Protein AF-U4KMX4-F1 (afdb_monomer)

Radius of gyration: 16.8 Å; Cα contacts (8 Å, |Δi|>4): 195; chains: 1; bounding box: 48×30×37 Å

Mean predicted aligned error: 10.66 Å

Structure (mmCIF, N/CA/C/O backbone):
data_AF-U4KMX4-F1
#
_entry.id   AF-U4KMX4-F1
#
loop_
_atom_site.group_PDB
_atom_site.id
_atom_site.type_symbol
_atom_site.label_atom_id
_atom_site.label_alt_id
_atom_site.label_comp_id
_atom_site.label_asym_id
_atom_site.label_entity_id
_atom_site.label_seq_id
_atom_site.pdbx_PDB_ins_code
_atom_site.Cartn_x
_atom_site.Cartn_y
_atom_site.Cartn_z
_atom_site.occupancy
_atom_site.B_iso_or_equiv
_atom_site.auth_seq_id
_atom_site.auth_comp_id
_atom_site.auth_asym_id
_atom_site.auth_atom_id
_atom_site.pdbx_PDB_model_num
ATOM 1 N N . MET A 1 1 ? 26.161 -11.946 -9.575 1.00 73.69 1 MET A N 1
ATOM 2 C CA . MET A 1 1 ? 24.844 -12.578 -9.790 1.00 73.69 1 MET A CA 1
ATOM 3 C C . MET A 1 1 ? 23.963 -11.608 -10.557 1.00 73.69 1 MET A C 1
ATOM 5 O O . MET A 1 1 ? 24.104 -10.406 -10.357 1.00 73.69 1 MET A O 1
ATOM 9 N N . VAL A 1 2 ? 23.126 -12.090 -11.471 1.00 76.06 2 VAL A N 1
ATOM 10 C CA . VAL A 1 2 ? 22.174 -11.238 -12.197 1.00 76.06 2 VAL A CA 1
ATOM 11 C C . VAL A 1 2 ? 20.806 -11.458 -11.575 1.00 76.06 2 VAL A C 1
ATOM 13 O O . VAL A 1 2 ? 20.376 -12.602 -11.466 1.00 76.06 2 VAL A O 1
ATOM 16 N N . ILE A 1 3 ? 20.162 -10.381 -11.138 1.00 75.12 3 ILE A N 1
ATOM 17 C CA . ILE A 1 3 ? 18.773 -10.416 -10.686 1.00 75.12 3 ILE A CA 1
ATOM 18 C C . ILE A 1 3 ? 17.877 -9.889 -11.802 1.00 75.12 3 ILE A C 1
ATOM 20 O O . ILE A 1 3 ? 18.242 -8.948 -12.515 1.00 75.12 3 ILE A O 1
ATOM 24 N N . ILE A 1 4 ? 16.725 -10.528 -11.960 1.00 77.88 4 ILE A N 1
ATOM 25 C CA . ILE A 1 4 ? 15.685 -10.104 -12.892 1.00 77.88 4 ILE A CA 1
ATOM 26 C C . ILE A 1 4 ? 14.798 -9.125 -12.135 1.00 77.88 4 ILE A C 1
ATOM 28 O O . ILE A 1 4 ? 14.297 -9.451 -11.061 1.00 77.88 4 ILE A O 1
ATOM 32 N N . LEU A 1 5 ? 14.645 -7.921 -12.672 1.00 73.50 5 LEU A N 1
ATOM 33 C CA . LEU A 1 5 ? 13.792 -6.884 -12.110 1.00 73.50 5 LEU A CA 1
ATOM 34 C C . LEU A 1 5 ? 12.717 -6.525 -13.126 1.00 73.50 5 LEU A C 1
ATOM 36 O O . LEU A 1 5 ? 12.984 -6.429 -14.324 1.00 73.50 5 LEU A O 1
ATOM 40 N N . ARG A 1 6 ? 11.505 -6.282 -12.639 1.00 73.50 6 ARG A N 1
ATOM 41 C CA . ARG A 1 6 ? 10.433 -5.692 -13.433 1.00 73.50 6 ARG A CA 1
ATOM 42 C C . ARG A 1 6 ? 10.333 -4.217 -13.083 1.00 73.50 6 ARG A C 1
ATOM 44 O O . ARG A 1 6 ? 10.298 -3.827 -11.921 1.00 73.50 6 ARG A O 1
ATOM 51 N N . CYS A 1 7 ? 10.340 -3.383 -14.107 1.00 72.56 7 CYS A N 1
ATOM 52 C CA . CYS A 1 7 ? 10.126 -1.963 -13.954 1.00 72.56 7 CYS A CA 1
ATOM 53 C C . CYS A 1 7 ? 8.662 -1.705 -13.663 1.00 72.56 7 CYS A C 1
ATOM 55 O O . CYS A 1 7 ? 7.826 -1.967 -14.516 1.00 72.56 7 CYS A O 1
ATOM 57 N N . LEU A 1 8 ? 8.361 -1.110 -12.518 1.00 66.75 8 LEU A N 1
ATOM 58 C CA . LEU A 1 8 ? 6.973 -0.851 -12.154 1.00 66.75 8 LEU A CA 1
ATOM 59 C C . LEU A 1 8 ? 6.316 0.157 -13.112 1.00 66.75 8 LEU A C 1
ATOM 61 O O . LEU A 1 8 ? 5.106 0.153 -13.265 1.00 66.75 8 LEU A O 1
ATOM 65 N N . ILE A 1 9 ? 7.112 0.999 -13.804 1.00 66.56 9 ILE A N 1
ATOM 66 C CA . ILE A 1 9 ? 6.594 2.153 -14.579 1.00 66.56 9 ILE A CA 1
ATOM 67 C C . ILE A 1 9 ? 6.322 1.840 -16.032 1.00 66.56 9 ILE A C 1
ATOM 69 O O . ILE A 1 9 ? 5.332 2.297 -16.584 1.00 66.56 9 ILE A O 1
ATOM 73 N N . CYS A 1 10 ? 7.219 1.106 -16.676 1.00 72.06 10 CYS A N 1
ATOM 74 C CA . CYS A 1 10 ? 7.020 0.714 -18.069 1.00 72.06 10 CYS A CA 1
ATOM 75 C C . CYS A 1 10 ? 6.744 -0.781 -18.217 1.00 72.06 10 CYS A C 1
ATOM 77 O O . CYS A 1 10 ? 6.722 -1.274 -19.337 1.00 72.06 10 CYS A O 1
ATOM 79 N N . ASN A 1 11 ? 6.600 -1.508 -17.103 1.00 71.06 11 ASN A N 1
ATOM 80 C CA . ASN A 1 11 ? 6.450 -2.964 -17.033 1.00 71.06 11 ASN A CA 1
ATOM 81 C C . ASN A 1 11 ? 7.591 -3.777 -17.692 1.00 71.06 11 ASN A C 1
ATOM 83 O O . ASN A 1 11 ? 7.576 -5.008 -17.696 1.00 71.06 11 ASN A O 1
ATOM 87 N N . SER A 1 12 ? 8.615 -3.106 -18.229 1.00 76.38 12 SER A N 1
ATOM 88 C CA . SER A 1 12 ? 9.760 -3.740 -18.876 1.00 76.38 12 SER A CA 1
ATOM 89 C C . SER A 1 12 ? 10.598 -4.525 -17.880 1.00 76.38 12 SER A C 1
ATOM 91 O O . SER A 1 12 ? 10.899 -4.061 -16.777 1.00 76.38 12 SER A O 1
ATOM 93 N N . ILE A 1 13 ? 11.025 -5.709 -18.301 1.00 80.00 13 ILE A N 1
ATOM 94 C CA . ILE A 1 13 ? 11.961 -6.540 -17.551 1.00 80.00 13 ILE A CA 1
ATOM 95 C C . ILE A 1 13 ? 13.382 -6.069 -17.868 1.00 80.00 13 ILE A C 1
ATOM 97 O O . ILE A 1 13 ? 13.740 -5.895 -19.032 1.00 80.00 13 ILE A O 1
ATOM 101 N N . TYR A 1 14 ? 14.195 -5.868 -16.835 1.00 76.50 14 TYR A N 1
ATOM 102 C CA .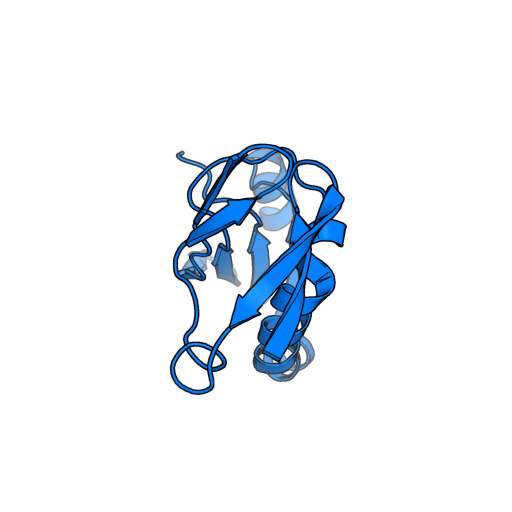 TYR A 1 14 ? 15.603 -5.519 -16.973 1.00 76.50 14 TYR A CA 1
ATOM 103 C C . TYR A 1 14 ? 16.470 -6.288 -15.977 1.00 76.50 14 TYR A C 1
ATOM 105 O O . TYR A 1 14 ? 15.998 -6.834 -14.978 1.00 76.50 14 TYR A O 1
ATOM 113 N N . TYR A 1 15 ? 17.764 -6.351 -16.275 1.00 82.50 15 TYR A N 1
ATOM 114 C CA . TYR A 1 15 ? 18.708 -7.205 -15.569 1.00 82.50 15 TYR A CA 1
ATOM 115 C C . TYR A 1 15 ? 19.710 -6.354 -14.803 1.00 82.50 15 TYR A C 1
ATOM 117 O O . TYR A 1 15 ? 20.454 -5.563 -15.382 1.00 82.50 15 TYR A O 1
ATOM 125 N N . GLU A 1 16 ? 19.775 -6.541 -13.488 1.00 78.12 16 GLU A N 1
ATOM 126 C CA . GLU A 1 16 ? 20.742 -5.837 -12.654 1.00 78.12 16 GLU A CA 1
ATOM 127 C C . GLU A 1 16 ? 21.836 -6.799 -12.186 1.00 78.12 16 GLU A C 1
ATOM 129 O O . GLU A 1 16 ? 21.567 -7.851 -11.602 1.00 78.12 16 GLU A O 1
ATOM 134 N N . LYS A 1 17 ? 23.101 -6.439 -12.425 1.00 80.69 17 LYS A N 1
ATOM 135 C CA . LYS A 1 17 ? 24.232 -7.150 -11.826 1.00 80.69 17 LYS A CA 1
ATOM 136 C C . LYS A 1 17 ? 24.368 -6.726 -10.369 1.00 80.69 17 LYS A C 1
ATOM 138 O O . LYS A 1 17 ? 24.600 -5.554 -10.088 1.00 80.69 17 LYS A O 1
ATOM 143 N N . ARG A 1 18 ? 24.292 -7.697 -9.460 1.00 78.50 18 ARG A N 1
ATOM 144 C CA . ARG A 1 18 ? 24.619 -7.526 -8.043 1.00 78.50 18 ARG A CA 1
ATOM 145 C C . ARG A 1 18 ? 25.763 -8.433 -7.619 1.00 78.50 18 ARG A C 1
ATOM 14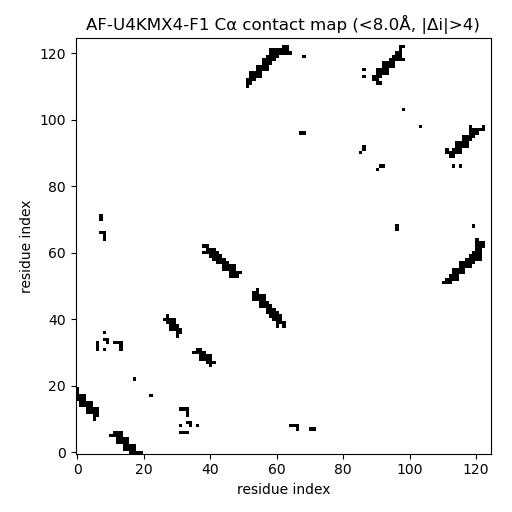7 O O . ARG A 1 18 ? 25.933 -9.549 -8.123 1.00 78.50 18 ARG A O 1
ATOM 154 N N . ASP A 1 19 ? 26.546 -7.935 -6.679 1.00 82.12 19 ASP A N 1
ATOM 155 C CA . ASP A 1 19 ? 27.530 -8.713 -5.934 1.00 82.12 19 ASP A CA 1
ATOM 156 C C . ASP A 1 19 ? 26.945 -9.155 -4.581 1.00 82.12 19 ASP A C 1
ATOM 158 O O . ASP A 1 19 ? 25.862 -8.726 -4.183 1.00 82.12 19 ASP A O 1
ATOM 162 N N . LEU A 1 20 ? 27.659 -10.016 -3.852 1.00 75.62 20 LEU A N 1
ATOM 163 C CA . LEU A 1 20 ? 27.210 -10.499 -2.539 1.00 75.62 20 LEU A CA 1
ATOM 164 C C . LEU A 1 20 ? 27.012 -9.366 -1.517 1.00 75.62 20 LEU A C 1
ATOM 166 O O . LEU A 1 20 ? 26.174 -9.482 -0.628 1.00 75.62 20 LEU A O 1
ATOM 170 N N . ARG A 1 21 ? 27.750 -8.255 -1.649 1.00 73.12 21 ARG A N 1
ATOM 171 C CA . ARG A 1 21 ? 27.669 -7.105 -0.733 1.00 73.12 21 ARG A CA 1
ATOM 172 C C . ARG A 1 21 ? 26.409 -6.271 -0.962 1.00 73.12 21 ARG A C 1
ATOM 174 O O . ARG A 1 21 ? 25.926 -5.627 -0.034 1.00 73.12 21 ARG A O 1
ATOM 181 N N . THR A 1 22 ? 25.901 -6.258 -2.188 1.00 68.38 22 THR A N 1
ATOM 182 C CA . THR A 1 22 ? 24.744 -5.465 -2.630 1.00 68.38 22 THR A CA 1
ATOM 183 C C . THR A 1 22 ? 23.473 -6.292 -2.777 1.00 68.38 22 THR A C 1
ATOM 185 O O . THR A 1 22 ? 22.383 -5.723 -2.854 1.00 68.38 22 THR A O 1
ATOM 188 N N . LEU A 1 23 ? 23.585 -7.620 -2.783 1.00 69.50 23 LEU A N 1
ATOM 189 C CA . LEU A 1 23 ? 22.456 -8.532 -2.917 1.00 69.50 23 LEU A CA 1
ATOM 190 C C . LEU A 1 23 ? 21.417 -8.343 -1.806 1.00 69.50 23 LEU A C 1
ATOM 192 O O . LEU A 1 23 ? 20.232 -8.235 -2.096 1.00 69.50 23 LEU A O 1
ATOM 196 N N . PHE A 1 24 ? 21.878 -8.233 -0.560 1.00 69.12 24 PHE A N 1
ATOM 197 C CA . PHE A 1 24 ? 21.018 -8.127 0.624 1.00 69.12 24 PHE A CA 1
ATOM 198 C C . PHE A 1 24 ? 20.742 -6.684 1.058 1.00 69.12 24 PHE A C 1
ATOM 200 O O . PHE A 1 24 ? 20.080 -6.454 2.065 1.00 69.12 24 PHE A O 1
ATOM 207 N N . ARG A 1 25 ? 21.265 -5.688 0.330 1.00 61.47 25 ARG A N 1
ATOM 208 C CA . ARG A 1 25 ? 21.005 -4.281 0.644 1.00 61.47 25 ARG A CA 1
ATOM 209 C C . ARG A 1 25 ? 19.689 -3.850 0.012 1.00 61.47 25 ARG A C 1
ATOM 211 O O . ARG A 1 25 ? 19.548 -3.854 -1.216 1.00 61.47 25 ARG A O 1
ATOM 218 N N . THR A 1 26 ? 18.757 -3.423 0.856 1.00 57.84 26 THR A N 1
ATOM 219 C CA . THR A 1 26 ? 17.531 -2.744 0.438 1.00 57.84 26 THR A CA 1
ATOM 220 C C . THR A 1 26 ? 17.910 -1.442 -0.263 1.00 57.84 26 THR A C 1
ATOM 222 O O . THR A 1 26 ? 18.658 -0.630 0.286 1.00 57.84 26 THR A O 1
ATOM 225 N N . LYS A 1 27 ? 17.447 -1.246 -1.502 1.00 60.16 27 LYS A N 1
ATOM 226 C CA . LYS A 1 27 ? 17.664 0.018 -2.209 1.00 60.16 27 LYS A CA 1
ATOM 227 C C . LYS A 1 27 ? 16.553 0.997 -1.820 1.00 60.16 27 LYS A C 1
ATOM 229 O O . LYS A 1 27 ? 15.394 0.672 -2.048 1.00 60.16 27 LYS A O 1
ATOM 234 N N . PRO A 1 28 ? 16.884 2.197 -1.314 1.00 57.81 28 PRO A N 1
ATOM 235 C CA . PRO A 1 28 ? 15.877 3.213 -0.996 1.00 57.81 28 PRO A CA 1
ATOM 236 C C . PRO A 1 28 ? 15.230 3.796 -2.259 1.00 57.81 28 PRO A C 1
ATOM 238 O O . PRO A 1 28 ? 14.140 4.349 -2.216 1.00 57.81 28 PRO A O 1
ATOM 241 N N . SER A 1 29 ? 15.896 3.668 -3.410 1.00 63.03 29 SER A N 1
ATOM 242 C CA . SER A 1 29 ? 15.352 4.081 -4.697 1.00 63.03 29 SER A CA 1
ATOM 243 C C . SER A 1 29 ? 15.719 3.096 -5.789 1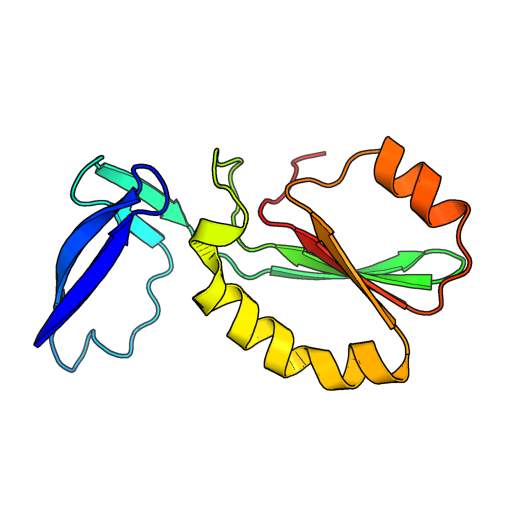.00 63.03 29 SER A C 1
ATOM 245 O O . SER A 1 29 ? 16.848 2.596 -5.835 1.00 63.03 29 SER A O 1
ATOM 247 N N . PHE A 1 30 ? 14.783 2.878 -6.697 1.00 67.50 30 PHE A N 1
ATOM 248 C CA . PHE A 1 30 ? 14.952 2.050 -7.873 1.00 67.50 30 PHE A CA 1
ATOM 249 C C . PHE A 1 30 ? 14.905 2.945 -9.101 1.00 67.50 30 PHE A C 1
ATOM 251 O O . PHE A 1 30 ? 14.005 3.766 -9.250 1.00 67.50 30 PHE A O 1
ATOM 258 N N . ARG A 1 31 ? 15.898 2.806 -9.981 1.00 70.44 31 ARG A N 1
ATOM 259 C CA . ARG A 1 31 ? 15.878 3.410 -11.312 1.00 70.44 31 ARG A CA 1
ATOM 260 C C . ARG A 1 31 ? 15.691 2.297 -12.327 1.00 70.44 31 ARG A C 1
ATOM 262 O O . ARG A 1 31 ? 16.475 1.350 -12.362 1.00 70.44 31 ARG A O 1
ATOM 269 N N . CYS A 1 32 ? 14.653 2.427 -13.135 1.00 73.94 32 CYS A N 1
ATOM 270 C CA . CYS A 1 32 ? 14.377 1.521 -14.231 1.00 73.94 32 CYS A CA 1
ATOM 271 C C . CYS A 1 32 ? 15.441 1.671 -15.321 1.00 73.94 32 CYS A C 1
ATOM 273 O O . CYS A 1 32 ? 15.701 2.787 -15.755 1.00 73.94 32 CYS A O 1
ATOM 275 N N . GLN A 1 33 ? 16.044 0.579 -15.790 1.00 75.31 33 GLN A N 1
ATOM 276 C CA . GLN A 1 33 ? 17.023 0.664 -16.886 1.00 75.31 33 GLN A CA 1
ATOM 277 C C . GLN A 1 33 ? 16.369 0.831 -18.264 1.00 75.31 33 GLN A C 1
ATOM 279 O O . GLN A 1 33 ? 17.046 1.218 -19.206 1.00 7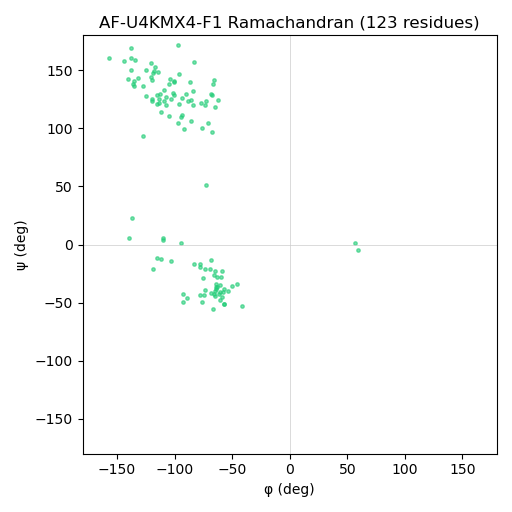5.31 33 GLN A O 1
ATOM 284 N N . SER A 1 34 ? 15.069 0.548 -18.387 1.00 80.38 34 SER A N 1
ATOM 285 C CA . SER A 1 34 ? 14.345 0.656 -19.660 1.00 80.38 34 SER A CA 1
ATOM 286 C C . SER A 1 34 ? 13.741 2.042 -19.892 1.00 80.38 34 SER A C 1
ATOM 288 O O . SER A 1 34 ? 13.865 2.574 -20.985 1.00 80.38 34 SER A O 1
ATOM 290 N N . CYS A 1 35 ? 13.081 2.632 -18.888 1.00 78.62 35 CYS A N 1
ATOM 291 C CA . CYS A 1 35 ? 12.452 3.956 -19.013 1.00 78.62 35 CYS A CA 1
ATOM 292 C C . CYS A 1 35 ? 13.150 5.060 -18.209 1.00 78.62 35 CYS A C 1
ATOM 294 O O . CYS A 1 35 ? 12.627 6.167 -18.135 1.00 78.62 35 CYS A O 1
ATOM 296 N N . GLU A 1 36 ? 14.274 4.750 -17.554 1.00 77.75 36 GLU A N 1
ATOM 297 C CA . GLU A 1 36 ? 15.113 5.663 -16.751 1.00 77.75 36 GLU A CA 1
ATOM 298 C C . GLU A 1 36 ? 14.443 6.360 -15.562 1.00 77.75 36 GLU A C 1
ATOM 300 O O . GLU A 1 36 ? 15.112 7.013 -14.753 1.00 77.75 36 GLU A O 1
ATOM 305 N N . LYS A 1 37 ? 13.135 6.180 -15.389 1.00 69.50 37 LYS A N 1
ATOM 306 C CA . LYS A 1 37 ? 12.403 6.757 -14.275 1.00 69.50 37 LYS A CA 1
ATOM 307 C C . LYS A 1 37 ? 12.862 6.144 -12.948 1.00 69.50 37 LYS A C 1
ATOM 309 O O . LYS A 1 37 ? 13.153 4.946 -12.843 1.00 69.50 37 LYS A O 1
ATOM 314 N N . LYS A 1 38 ? 12.941 7.006 -11.93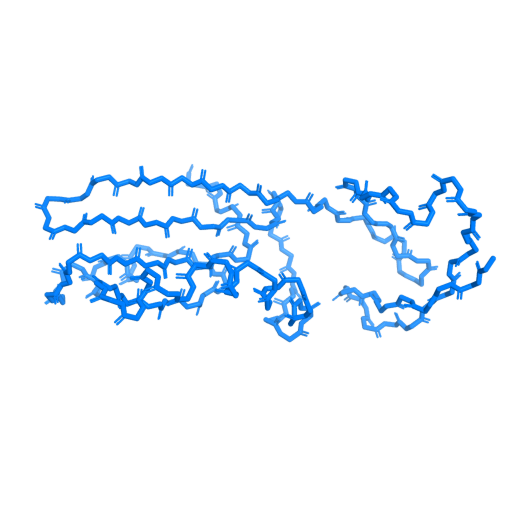6 1.00 67.19 38 LYS A N 1
ATOM 315 C CA . LYS A 1 38 ? 13.331 6.681 -10.563 1.00 67.19 38 LYS A CA 1
ATOM 316 C C . LYS A 1 38 ? 12.080 6.675 -9.688 1.00 67.19 38 LYS A C 1
ATOM 318 O O . LYS A 1 38 ? 11.268 7.575 -9.824 1.00 67.19 38 LYS A O 1
ATOM 323 N N . TYR A 1 39 ? 11.956 5.704 -8.795 1.00 67.19 39 TYR A N 1
ATOM 324 C CA . TYR A 1 39 ? 10.935 5.688 -7.748 1.00 67.19 39 TYR A CA 1
ATOM 325 C C . TYR A 1 39 ? 11.580 5.355 -6.400 1.00 67.19 39 TYR A C 1
ATOM 327 O O . TYR A 1 39 ? 12.565 4.611 -6.330 1.00 67.19 39 TYR A O 1
ATOM 335 N N . LEU A 1 40 ? 11.079 5.9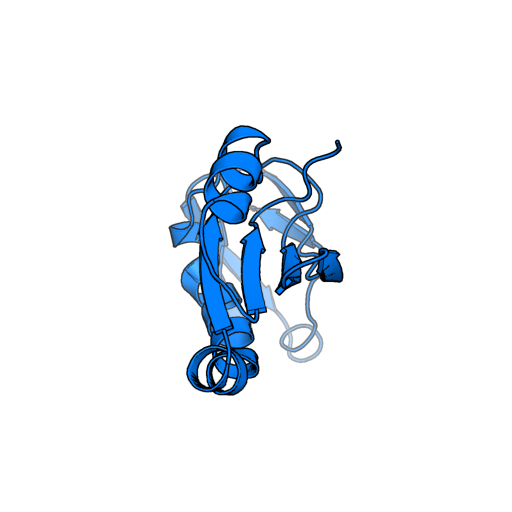82 -5.338 1.00 60.91 40 LEU A N 1
ATOM 336 C CA . LEU A 1 40 ? 11.558 5.822 -3.966 1.00 60.91 40 LEU A CA 1
ATOM 337 C C . LEU A 1 40 ? 10.682 4.787 -3.266 1.00 60.91 40 LEU A C 1
ATOM 339 O O . LEU A 1 40 ? 9.477 4.982 -3.182 1.00 60.91 40 LEU A O 1
ATOM 343 N N . ASN A 1 41 ? 11.281 3.699 -2.783 1.00 63.56 41 ASN A N 1
ATOM 344 C CA . ASN A 1 41 ? 10.561 2.745 -1.948 1.00 63.56 41 ASN A CA 1
ATOM 345 C C . ASN A 1 41 ? 10.637 3.263 -0.512 1.00 63.56 41 ASN A C 1
ATOM 347 O O . ASN A 1 41 ? 11.705 3.250 0.108 1.00 63.56 41 ASN A O 1
ATOM 351 N N . VAL A 1 42 ? 9.520 3.788 -0.028 1.00 64.12 42 VAL A N 1
ATOM 352 C CA . VAL A 1 42 ? 9.399 4.378 1.298 1.00 64.12 42 VAL A CA 1
ATOM 353 C C . VAL A 1 42 ? 8.218 3.708 1.965 1.00 64.12 42 VAL A C 1
ATOM 355 O O . VAL A 1 42 ? 7.093 4.148 1.792 1.00 64.12 42 VAL A O 1
ATOM 358 N N . CYS A 1 43 ? 8.479 2.648 2.733 1.00 67.25 43 CYS A N 1
ATOM 359 C CA . CYS A 1 43 ? 7.464 2.087 3.613 1.00 67.25 43 CYS A CA 1
ATOM 360 C C . CYS A 1 43 ? 7.324 2.984 4.847 1.00 67.25 43 CYS A C 1
ATOM 362 O O . CYS A 1 43 ? 8.147 2.917 5.764 1.00 67.25 43 CYS A O 1
ATOM 364 N N . ARG A 1 44 ? 6.296 3.832 4.874 1.00 74.38 44 ARG A N 1
ATOM 365 C CA . ARG A 1 44 ? 5.891 4.584 6.068 1.00 74.38 44 ARG A CA 1
ATOM 366 C C . ARG A 1 44 ? 4.651 3.950 6.667 1.00 74.38 44 ARG A C 1
ATOM 368 O O . ARG A 1 44 ? 3.765 3.504 5.951 1.00 74.38 44 ARG A O 1
ATOM 375 N N . TYR A 1 45 ? 4.615 3.934 7.989 1.00 80.06 45 TYR A N 1
ATOM 376 C CA . TYR A 1 45 ? 3.488 3.462 8.770 1.00 80.06 45 TYR A CA 1
ATOM 377 C C . TYR A 1 45 ? 3.102 4.539 9.771 1.00 80.06 45 TYR A C 1
ATOM 379 O O . TYR A 1 45 ? 3.972 5.114 10.430 1.00 80.06 45 TYR A O 1
ATOM 387 N N . GLU A 1 46 ? 1.807 4.777 9.910 1.00 82.25 46 GLU A N 1
ATOM 388 C CA . GLU A 1 46 ? 1.271 5.603 10.979 1.00 82.25 46 GLU A CA 1
ATOM 389 C C . GLU A 1 46 ? -0.069 5.068 11.478 1.00 82.25 46 GLU A C 1
ATOM 391 O O . GLU A 1 46 ? -0.787 4.344 10.786 1.00 82.25 46 GLU A O 1
ATOM 396 N N . THR A 1 47 ? -0.407 5.452 12.703 1.00 83.44 47 THR A N 1
ATOM 397 C CA . THR A 1 47 ? -1.700 5.161 13.312 1.00 83.44 47 THR A CA 1
ATOM 398 C C . THR A 1 47 ? -2.383 6.474 13.632 1.00 83.44 47 THR A C 1
ATOM 400 O O . THR A 1 47 ? -1.831 7.300 14.358 1.00 83.44 47 THR A O 1
ATOM 403 N N . ILE A 1 48 ? -3.583 6.657 13.097 1.00 82.81 48 ILE A N 1
ATOM 404 C CA . ILE A 1 48 ? -4.394 7.852 13.287 1.00 82.81 48 ILE A CA 1
ATOM 405 C C . ILE A 1 48 ? -5.614 7.449 14.120 1.00 82.81 48 ILE A C 1
ATOM 407 O O . ILE A 1 48 ? -6.425 6.641 13.658 1.00 82.81 48 ILE A O 1
ATOM 411 N N . PRO A 1 49 ? -5.752 7.954 15.355 1.00 81.94 49 PRO A N 1
ATOM 412 C CA . PRO A 1 49 ? -6.954 7.729 16.136 1.00 81.94 49 PRO A CA 1
ATOM 413 C C . PRO A 1 49 ? -8.108 8.557 15.565 1.00 81.94 49 PRO A C 1
ATOM 415 O O . PRO A 1 49 ? -8.011 9.778 15.457 1.00 81.94 49 PRO A O 1
ATOM 418 N N . ILE A 1 50 ? -9.202 7.884 15.220 1.00 76.94 50 ILE A N 1
ATOM 419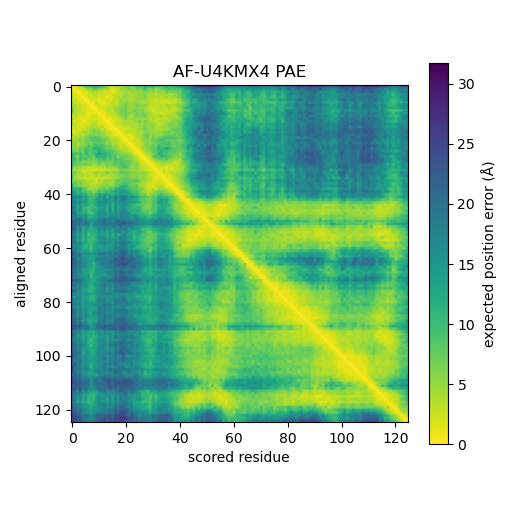 C CA . ILE A 1 50 ? -10.473 8.486 14.814 1.00 76.94 50 ILE A CA 1
ATOM 420 C C . ILE A 1 50 ? -11.502 8.114 15.887 1.00 76.94 50 ILE A C 1
ATOM 422 O O . ILE A 1 50 ? -11.381 7.067 16.518 1.00 76.94 50 ILE A O 1
ATOM 426 N N . GLU A 1 51 ? -12.500 8.965 16.142 1.00 74.75 51 GLU A N 1
ATOM 427 C CA . GLU A 1 51 ? -13.411 8.839 17.298 1.00 74.75 51 GLU A CA 1
ATOM 428 C C . GLU A 1 51 ? -13.955 7.419 17.540 1.00 74.75 51 GLU A C 1
ATOM 430 O O . GLU A 1 51 ? -14.184 7.031 18.685 1.00 74.75 51 GLU A O 1
ATOM 435 N N . ARG A 1 52 ? -14.177 6.646 16.468 1.00 72.75 52 ARG A N 1
ATOM 436 C CA . ARG A 1 52 ? -14.790 5.312 16.518 1.00 72.75 52 ARG A CA 1
ATOM 437 C C . ARG A 1 52 ? -13.849 4.163 16.164 1.00 72.75 52 ARG A C 1
ATOM 439 O O . ARG A 1 52 ? -14.227 3.020 16.394 1.00 72.75 52 ARG A O 1
ATOM 446 N N . PHE A 1 53 ? -12.669 4.439 15.610 1.00 77.31 53 PHE A N 1
ATOM 447 C CA . PHE A 1 53 ? -11.743 3.407 15.146 1.00 77.31 53 PHE A CA 1
ATOM 448 C C . PHE A 1 53 ? -10.299 3.907 15.076 1.00 77.31 53 PHE A C 1
ATOM 450 O O . PHE A 1 53 ? -10.028 5.102 14.993 1.00 77.31 53 PHE A O 1
ATOM 457 N N . LEU A 1 54 ? -9.351 2.974 15.061 1.00 81.56 54 LEU A N 1
ATOM 458 C CA . LEU A 1 54 ? -7.960 3.284 14.734 1.00 81.56 54 LEU A CA 1
ATOM 459 C C . LEU A 1 54 ? -7.713 3.061 13.242 1.00 81.56 54 LEU A C 1
ATOM 461 O O . LEU A 1 54 ? -7.986 1.978 12.720 1.00 81.56 54 LEU A O 1
ATOM 465 N N . LEU A 1 55 ? -7.186 4.082 12.567 1.00 82.44 55 LEU A N 1
ATOM 466 C CA . LEU A 1 55 ? -6.750 4.009 11.178 1.00 82.44 55 LEU A CA 1
ATOM 467 C C . LEU A 1 55 ? -5.251 3.705 11.131 1.00 82.44 55 LEU A C 1
ATOM 469 O O . LEU A 1 55 ? -4.422 4.547 11.464 1.00 82.44 55 LEU A O 1
ATOM 473 N N . HIS A 1 56 ? -4.903 2.502 10.697 1.00 83.12 56 HIS A N 1
ATOM 474 C CA . HIS A 1 56 ? -3.537 2.063 10.444 1.00 83.12 56 HIS A CA 1
ATOM 475 C C . HIS A 1 56 ? -3.224 2.308 8.970 1.00 83.12 56 HIS A C 1
ATOM 477 O O . HIS A 1 56 ? -3.809 1.658 8.108 1.00 83.12 56 HIS A O 1
ATOM 483 N N . ARG A 1 57 ? -2.331 3.248 8.664 1.00 81.25 57 ARG A N 1
ATOM 484 C CA . ARG A 1 57 ? -2.037 3.659 7.288 1.00 81.25 57 ARG A CA 1
ATOM 485 C C . ARG A 1 57 ? -0.614 3.277 6.903 1.00 81.25 57 ARG A C 1
ATOM 487 O O . ARG A 1 57 ? 0.339 3.655 7.583 1.00 81.25 57 ARG A O 1
ATOM 494 N N . TYR A 1 58 ? -0.494 2.541 5.802 1.00 78.69 58 TYR A N 1
ATOM 495 C CA . TYR A 1 58 ? 0.774 2.185 5.172 1.00 78.69 58 TYR A CA 1
ATOM 496 C C . TYR A 1 58 ? 0.919 2.953 3.866 1.00 78.69 58 TYR A C 1
ATOM 498 O O . TYR A 1 58 ? -0.006 2.970 3.059 1.00 78.69 58 TYR A O 1
ATOM 506 N N . TYR A 1 59 ? 2.087 3.550 3.662 1.00 76.00 59 TYR A N 1
ATOM 507 C CA . TYR A 1 59 ? 2.487 4.185 2.414 1.00 76.00 59 TYR A CA 1
ATOM 508 C C . TYR A 1 59 ? 3.730 3.532 1.876 1.00 76.00 59 TYR A C 1
ATOM 510 O O . TYR A 1 59 ? 4.615 3.209 2.663 1.00 76.00 59 TYR A O 1
ATOM 518 N N . PHE A 1 60 ? 3.822 3.413 0.558 1.00 70.56 60 PHE A N 1
ATOM 519 C CA . PHE A 1 60 ? 4.950 2.746 -0.086 1.00 70.56 60 PHE A CA 1
ATOM 520 C C . PHE A 1 60 ? 5.750 3.675 -1.007 1.00 70.56 60 PHE A C 1
ATOM 522 O O . PHE A 1 60 ? 6.933 3.420 -1.251 1.00 70.56 60 PHE A O 1
ATOM 529 N N . PHE A 1 61 ? 5.147 4.782 -1.456 1.00 67.94 61 PHE A N 1
ATOM 530 C CA . PHE A 1 61 ? 5.759 5.761 -2.357 1.00 67.94 61 PHE A CA 1
ATOM 531 C C . PHE A 1 61 ? 5.489 7.206 -1.903 1.00 67.94 61 PHE A C 1
ATOM 533 O O . PHE A 1 61 ? 4.399 7.539 -1.441 1.00 67.94 61 PHE A O 1
ATOM 540 N N . GLU A 1 62 ? 6.495 8.079 -2.035 1.00 60.91 62 GLU A N 1
ATOM 541 C CA . GLU A 1 62 ? 6.389 9.517 -1.705 1.00 60.91 62 GLU A CA 1
ATOM 542 C C . GLU A 1 62 ? 5.783 10.369 -2.828 1.00 60.91 62 GLU A C 1
ATOM 544 O O . GLU A 1 62 ? 5.390 11.509 -2.592 1.00 60.91 62 GLU A O 1
ATOM 549 N N . GLU A 1 63 ? 5.732 9.840 -4.047 1.00 59.56 63 GLU A N 1
ATOM 550 C CA . GLU A 1 63 ? 5.221 10.535 -5.225 1.00 59.56 63 GLU A CA 1
ATOM 551 C C . GLU A 1 63 ? 4.007 9.780 -5.759 1.00 59.56 63 GLU A C 1
ATOM 553 O O . GLU A 1 63 ? 3.932 8.560 -5.617 1.00 59.56 63 GLU A O 1
ATOM 558 N N . GLU A 1 64 ? 3.066 10.498 -6.371 1.00 58.59 64 GLU A N 1
ATOM 559 C CA . GLU A 1 64 ? 2.005 9.871 -7.150 1.00 58.59 64 GLU A CA 1
ATOM 560 C C . GLU A 1 64 ? 2.634 9.237 -8.389 1.00 58.59 64 GLU A C 1
ATOM 562 O O . GLU A 1 64 ? 3.415 9.848 -9.126 1.00 58.59 64 GLU A O 1
ATOM 567 N N . VAL A 1 65 ? 2.320 7.975 -8.607 1.00 56.59 65 VAL A N 1
ATOM 568 C CA . VAL A 1 65 ? 2.882 7.190 -9.693 1.00 56.59 65 VAL A CA 1
ATOM 569 C C . VAL A 1 65 ? 1.742 6.432 -10.339 1.00 56.59 65 VAL A C 1
ATOM 571 O O . VAL A 1 65 ? 0.892 5.885 -9.648 1.00 56.59 65 VAL A O 1
ATOM 574 N N . GLN A 1 66 ? 1.731 6.405 -11.673 1.00 55.12 66 GLN A N 1
ATOM 575 C CA . GLN A 1 66 ? 0.710 5.737 -12.492 1.00 55.12 66 GLN A CA 1
ATOM 576 C C . GLN A 1 66 ? 0.857 4.206 -12.449 1.00 55.12 66 GLN A C 1
ATOM 578 O O . GLN A 1 66 ? 0.997 3.554 -13.483 1.00 55.12 66 GLN A O 1
ATOM 583 N N . PHE A 1 67 ? 0.933 3.640 -11.252 1.00 55.81 67 PHE A N 1
ATOM 584 C CA . PHE A 1 67 ? 1.055 2.213 -11.025 1.00 55.81 67 PHE A CA 1
ATOM 585 C C . PHE A 1 67 ? -0.294 1.623 -10.658 1.00 55.81 67 PHE A C 1
ATOM 587 O O . PHE A 1 67 ? -1.008 2.195 -9.842 1.00 55.81 67 PHE A O 1
ATOM 594 N N . THR A 1 68 ? -0.583 0.440 -11.191 1.00 56.44 68 THR A N 1
ATOM 595 C CA . THR A 1 68 ? -1.639 -0.421 -10.661 1.00 56.44 68 THR A CA 1
ATOM 596 C C . THR A 1 68 ? -1.100 -1.223 -9.478 1.00 56.44 68 THR A C 1
ATOM 598 O O . THR A 1 68 ? 0.110 -1.446 -9.357 1.00 56.44 68 THR A O 1
ATOM 601 N N . ILE A 1 69 ? -1.998 -1.679 -8.605 1.00 58.66 69 ILE A N 1
ATOM 602 C CA . ILE A 1 69 ? -1.674 -2.521 -7.441 1.00 58.66 69 ILE A CA 1
ATOM 603 C C . ILE A 1 69 ? -0.791 -3.739 -7.796 1.00 58.66 69 ILE A C 1
ATOM 605 O O . ILE A 1 69 ? 0.149 -4.040 -7.058 1.00 58.66 69 ILE A O 1
ATOM 609 N N . ASP A 1 70 ? -1.000 -4.333 -8.978 1.00 58.16 70 ASP A N 1
ATOM 610 C CA . ASP A 1 70 ? -0.268 -5.501 -9.500 1.00 58.16 70 ASP A CA 1
ATOM 611 C C . ASP A 1 70 ? 1.248 -5.271 -9.618 1.00 58.16 70 ASP A C 1
ATOM 613 O O . ASP A 1 70 ? 2.048 -6.207 -9.660 1.00 58.16 70 ASP A O 1
ATOM 617 N N . ALA A 1 71 ? 1.682 -4.010 -9.703 1.00 53.97 71 ALA A N 1
ATOM 618 C CA . ALA A 1 71 ? 3.095 -3.676 -9.796 1.00 53.97 71 ALA A CA 1
ATOM 619 C C . ALA A 1 71 ? 3.857 -3.979 -8.493 1.00 53.97 71 ALA A C 1
ATOM 621 O O . ALA A 1 71 ? 5.086 -3.991 -8.502 1.00 53.97 71 ALA A O 1
ATOM 622 N N . PHE A 1 72 ? 3.180 -4.231 -7.370 1.00 57.41 72 PHE A N 1
ATOM 623 C CA . PHE A 1 72 ? 3.874 -4.404 -6.094 1.00 57.41 72 PHE A CA 1
ATOM 624 C C . PHE A 1 72 ? 3.385 -5.557 -5.225 1.00 57.41 72 PHE A C 1
ATOM 626 O O . PHE A 1 72 ? 3.687 -5.581 -4.030 1.00 57.41 72 PHE A O 1
ATOM 633 N N . ASP A 1 73 ? 2.748 -6.549 -5.846 1.00 60.03 73 ASP A N 1
ATOM 634 C CA . ASP A 1 73 ? 2.324 -7.802 -5.212 1.00 60.03 73 ASP A CA 1
ATOM 635 C C . ASP A 1 73 ? 3.388 -8.368 -4.257 1.00 60.03 73 ASP A C 1
ATOM 637 O O . ASP A 1 73 ? 3.123 -8.546 -3.069 1.00 60.03 73 ASP A O 1
ATOM 641 N N . ASP A 1 74 ? 4.632 -8.540 -4.714 1.00 58.22 74 ASP A N 1
ATOM 642 C CA . ASP A 1 74 ? 5.701 -9.127 -3.890 1.00 58.22 74 ASP A CA 1
ATOM 643 C C . ASP A 1 74 ? 6.071 -8.274 -2.664 1.00 58.22 74 ASP A C 1
ATOM 645 O O . ASP A 1 74 ? 6.432 -8.805 -1.610 1.00 58.22 74 ASP A O 1
ATOM 649 N N . HIS A 1 75 ? 5.992 -6.945 -2.779 1.00 59.75 75 HIS A N 1
ATOM 650 C CA . HIS A 1 75 ? 6.302 -6.049 -1.668 1.00 59.75 75 HIS A CA 1
ATOM 651 C C . HIS A 1 75 ? 5.147 -5.990 -0.667 1.00 59.75 75 HIS A C 1
ATOM 653 O O . HIS A 1 75 ? 5.406 -6.091 0.533 1.00 59.75 75 HIS A O 1
ATOM 659 N N . TYR A 1 76 ? 3.896 -5.898 -1.129 1.00 63.94 76 TYR A N 1
ATOM 660 C CA . TYR A 1 76 ? 2.723 -5.892 -0.250 1.00 63.94 76 TYR A CA 1
ATOM 661 C C . TYR A 1 76 ? 2.563 -7.192 0.513 1.00 63.94 76 TYR A C 1
ATOM 663 O O . TYR A 1 76 ? 2.229 -7.149 1.694 1.00 63.94 76 TYR A O 1
ATOM 671 N N . LEU A 1 77 ? 2.848 -8.334 -0.115 1.00 64.88 77 LEU A N 1
ATOM 672 C CA . LEU A 1 77 ? 2.714 -9.640 0.524 1.00 64.88 77 LEU A CA 1
ATOM 673 C C . LEU A 1 77 ? 3.544 -9.756 1.805 1.00 64.88 77 LEU A C 1
ATOM 675 O O . LEU A 1 77 ? 3.056 -10.307 2.787 1.00 64.88 77 LEU A O 1
ATOM 679 N N . LEU A 1 78 ? 4.753 -9.191 1.838 1.00 66.50 78 LEU A N 1
ATOM 680 C CA . LEU A 1 78 ? 5.599 -9.220 3.033 1.00 66.50 78 LEU A CA 1
ATOM 681 C C . LEU A 1 78 ? 4.987 -8.410 4.193 1.00 66.50 78 LEU A C 1
ATOM 683 O O . LEU A 1 78 ? 5.000 -8.846 5.342 1.00 66.50 78 LEU A O 1
ATOM 687 N N . PHE A 1 79 ? 4.442 -7.227 3.903 1.00 67.56 79 PHE A N 1
ATOM 688 C CA . PHE A 1 79 ? 3.812 -6.375 4.918 1.00 67.56 79 PHE A CA 1
ATOM 689 C C . PHE A 1 79 ? 2.460 -6.925 5.367 1.00 67.56 79 PHE A C 1
ATOM 691 O O . PHE A 1 79 ? 2.166 -6.941 6.565 1.00 67.56 79 PHE A O 1
ATOM 698 N N . LEU A 1 80 ? 1.685 -7.455 4.420 1.00 71.44 80 LEU A N 1
ATOM 699 C CA . LEU A 1 80 ? 0.451 -8.171 4.698 1.00 71.44 80 LEU A CA 1
ATOM 700 C C . LEU A 1 80 ? 0.731 -9.341 5.627 1.00 71.44 80 LEU A C 1
ATOM 702 O O . LEU A 1 80 ? 0.124 -9.394 6.681 1.00 71.44 80 LEU A O 1
ATOM 706 N N . GLN A 1 81 ? 1.701 -10.208 5.331 1.00 75.88 81 GLN A N 1
ATOM 707 C CA . GLN A 1 81 ? 2.053 -11.336 6.204 1.00 75.88 81 GLN A CA 1
ATOM 708 C C . GLN A 1 81 ? 2.346 -10.909 7.649 1.00 75.88 81 GLN A C 1
ATOM 710 O O . GLN A 1 81 ? 1.887 -11.567 8.578 1.00 75.88 81 GLN A O 1
ATOM 715 N N . ASN A 1 82 ? 3.037 -9.783 7.844 1.00 73.00 82 ASN A N 1
ATOM 716 C CA . ASN A 1 82 ? 3.378 -9.282 9.178 1.00 73.00 82 ASN A CA 1
ATOM 717 C C . ASN A 1 82 ? 2.189 -8.677 9.942 1.00 73.00 82 ASN A C 1
ATOM 719 O O . ASN A 1 82 ? 2.252 -8.560 11.161 1.00 73.00 82 ASN A O 1
ATOM 723 N N . THR A 1 83 ? 1.130 -8.265 9.246 1.00 77.12 83 THR A N 1
ATOM 724 C CA . THR A 1 83 ? -0.020 -7.550 9.836 1.00 77.12 83 THR A CA 1
ATOM 725 C C . THR A 1 83 ? -1.321 -8.348 9.755 1.00 77.12 83 THR A C 1
ATOM 727 O O . THR A 1 83 ? -2.297 -8.019 10.427 1.00 77.12 83 THR A O 1
ATOM 730 N N . LEU A 1 84 ? -1.335 -9.439 8.982 1.00 81.56 84 LEU A N 1
ATOM 731 C CA . LEU A 1 84 ? -2.515 -10.245 8.687 1.00 81.56 84 LEU A CA 1
ATOM 732 C C . LEU A 1 84 ? -3.126 -10.832 9.954 1.00 81.56 84 LEU A C 1
ATOM 734 O O . LEU A 1 84 ? -4.343 -10.834 10.094 1.00 81.56 84 LEU A O 1
ATOM 738 N N . GLU A 1 85 ? -2.303 -11.299 10.894 1.00 81.75 85 GLU A N 1
ATOM 739 C CA . GLU A 1 85 ? -2.806 -11.856 12.152 1.00 81.75 85 GLU A CA 1
ATOM 740 C C . GLU A 1 85 ? -3.556 -10.822 13.000 1.00 81.75 85 GLU A C 1
ATOM 742 O O . GLU A 1 85 ? -4.539 -11.167 13.655 1.00 81.75 85 GLU A O 1
ATOM 747 N N . GLU A 1 86 ? -3.114 -9.563 13.001 1.00 79.50 86 GLU A N 1
ATOM 748 C CA . GLU A 1 86 ? -3.788 -8.484 13.731 1.00 79.50 86 GLU A CA 1
AT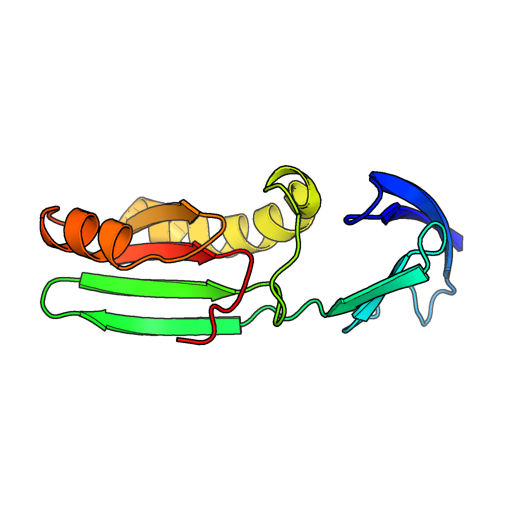OM 749 C C . GLU A 1 86 ? -5.077 -8.062 13.025 1.00 79.50 86 GLU A C 1
ATOM 751 O O . GLU A 1 86 ? -6.122 -7.930 13.668 1.00 79.50 86 GLU A O 1
ATOM 756 N N . ILE A 1 87 ? -5.016 -7.936 11.695 1.00 81.94 87 ILE A N 1
ATOM 757 C CA . ILE A 1 87 ? -6.170 -7.634 10.845 1.00 81.94 87 ILE A CA 1
ATOM 758 C C . ILE A 1 87 ? -7.257 -8.692 11.053 1.00 81.94 87 ILE A C 1
ATOM 760 O O . ILE A 1 87 ? -8.394 -8.346 11.355 1.00 81.94 87 ILE A O 1
ATOM 764 N N . LEU A 1 88 ? -6.910 -9.979 10.957 1.00 80.81 88 LEU A N 1
ATOM 765 C CA . LEU A 1 88 ? -7.861 -11.083 11.110 1.00 80.81 88 LEU A CA 1
ATOM 766 C C . LEU A 1 88 ? -8.492 -11.142 12.504 1.00 80.81 88 LEU A C 1
ATOM 768 O O . LEU A 1 88 ? -9.607 -11.642 12.641 1.00 80.81 88 LEU A O 1
ATOM 772 N N . LYS A 1 89 ? -7.795 -10.658 13.538 1.00 81.00 89 LYS A N 1
ATOM 773 C CA . LYS A 1 89 ? -8.332 -10.622 14.902 1.00 81.00 89 LYS A CA 1
ATOM 774 C C . LYS A 1 89 ? -9.337 -9.488 15.081 1.00 81.00 89 LYS A C 1
ATOM 776 O O . LYS A 1 89 ? -10.415 -9.740 15.608 1.00 81.00 89 LYS A O 1
ATOM 781 N N . ASN A 1 90 ? -8.991 -8.265 14.668 1.00 78.94 90 ASN A N 1
ATOM 782 C CA . ASN A 1 90 ? -9.684 -7.060 15.145 1.00 78.94 90 ASN A CA 1
ATOM 783 C C . ASN A 1 90 ? -9.938 -5.976 14.080 1.00 78.94 90 ASN A C 1
ATOM 785 O O . ASN A 1 90 ? -10.397 -4.887 14.443 1.00 78.94 90 ASN A O 1
ATOM 789 N N . GLY A 1 91 ? -9.632 -6.215 12.803 1.00 82.25 91 GLY A N 1
ATOM 790 C CA . GLY A 1 91 ? -9.583 -5.155 11.798 1.00 82.25 91 GLY A CA 1
ATOM 791 C C . GLY A 1 91 ? -10.194 -5.484 10.443 1.00 82.25 91 GLY A C 1
ATOM 792 O O . GLY A 1 91 ? -10.539 -6.614 10.119 1.00 82.25 91 GLY A O 1
ATOM 793 N N . THR A 1 92 ? -10.332 -4.442 9.629 1.00 84.69 92 THR A N 1
ATOM 794 C CA . THR A 1 92 ? -10.702 -4.533 8.213 1.00 84.69 92 THR A CA 1
ATOM 795 C C . THR A 1 92 ? -9.542 -4.028 7.367 1.00 84.69 92 THR A C 1
ATOM 797 O O . THR A 1 92 ? -9.035 -2.938 7.619 1.00 84.69 92 THR A O 1
ATOM 800 N N . LEU A 1 93 ? -9.120 -4.814 6.374 1.00 82.56 93 LEU A N 1
ATOM 801 C CA . LEU A 1 93 ? -8.113 -4.407 5.396 1.00 82.56 93 LEU A CA 1
ATOM 802 C C . LEU A 1 93 ? -8.788 -3.748 4.196 1.00 82.56 93 LEU A C 1
ATOM 804 O O . LEU A 1 93 ? -9.689 -4.321 3.588 1.00 82.56 93 LEU A O 1
ATOM 808 N N . ILE A 1 94 ? -8.297 -2.571 3.837 1.00 80.81 94 ILE A N 1
ATOM 809 C CA . ILE A 1 94 ? -8.684 -1.830 2.645 1.00 80.81 94 ILE A CA 1
ATOM 810 C C . ILE A 1 94 ? -7.409 -1.540 1.864 1.00 80.81 94 ILE A C 1
ATOM 812 O O . ILE A 1 94 ? -6.442 -1.011 2.412 1.00 80.81 94 ILE A O 1
ATOM 816 N N . ILE A 1 95 ? -7.399 -1.890 0.583 1.00 77.56 95 ILE A N 1
ATOM 817 C CA . ILE A 1 95 ? -6.280 -1.578 -0.302 1.00 77.56 95 ILE A CA 1
ATOM 818 C C . ILE A 1 95 ? -6.789 -0.617 -1.362 1.00 77.56 95 ILE A C 1
ATOM 820 O O . ILE A 1 95 ? -7.752 -0.920 -2.064 1.00 77.56 95 ILE A O 1
ATOM 824 N N . VAL A 1 96 ? -6.167 0.554 -1.428 1.00 75.88 96 VAL A N 1
ATOM 825 C CA . VAL A 1 96 ? -6.554 1.634 -2.335 1.00 75.88 96 VAL A CA 1
ATOM 826 C C . VAL A 1 96 ? -5.314 2.266 -2.937 1.00 75.88 96 VAL A C 1
ATOM 828 O O . VAL A 1 96 ? -4.248 2.307 -2.322 1.00 75.88 96 VAL A O 1
ATOM 831 N N . GLU A 1 97 ? -5.461 2.782 -4.150 1.00 71.31 97 GLU A N 1
ATOM 832 C CA . GLU A 1 97 ? -4.402 3.550 -4.799 1.00 71.31 97 GLU A CA 1
ATOM 833 C C . GLU A 1 97 ? -4.178 4.859 -4.023 1.00 71.31 97 GLU A C 1
ATOM 835 O O . GLU A 1 97 ? -3.092 5.088 -3.484 1.00 71.31 97 GLU A O 1
ATOM 840 N N . SER A 1 98 ? -5.254 5.633 -3.851 1.00 71.50 98 SER A N 1
ATOM 841 C CA . SER A 1 98 ? -5.327 6.914 -3.139 1.00 71.50 98 SER A CA 1
ATOM 842 C C . SER A 1 98 ? -6.302 6.888 -1.967 1.00 71.50 98 SER A C 1
ATOM 844 O O . SER A 1 98 ? -7.295 6.164 -1.967 1.00 71.50 98 SER A O 1
ATOM 846 N N . LEU A 1 99 ? -6.076 7.789 -1.009 1.00 74.19 99 LEU A N 1
ATOM 847 C CA . LEU A 1 99 ? -7.120 8.244 -0.089 1.00 74.19 99 LEU A CA 1
ATOM 848 C C . LEU A 1 99 ? -7.887 9.403 -0.725 1.00 74.19 99 LEU A C 1
ATOM 850 O O . LEU A 1 99 ? -7.288 10.284 -1.335 1.00 74.19 99 LEU A O 1
ATOM 854 N N . SER A 1 100 ? -9.201 9.432 -0.564 1.00 74.81 100 SER A N 1
ATOM 855 C CA . SER A 1 100 ? -10.015 10.577 -0.969 1.00 74.81 100 SER A CA 1
ATOM 856 C C . SER A 1 100 ? -11.001 10.938 0.134 1.00 74.81 100 SER A C 1
ATOM 858 O O . SER A 1 100 ? -11.317 10.104 0.989 1.00 74.81 100 SER A O 1
ATOM 860 N N . ASP A 1 101 ? -11.492 12.174 0.120 1.00 77.12 101 ASP A N 1
ATOM 861 C CA . ASP A 1 101 ? -12.492 12.629 1.087 1.00 77.12 101 ASP A CA 1
ATOM 862 C C . ASP A 1 101 ? -13.777 11.796 0.985 1.00 77.12 101 ASP A C 1
ATOM 864 O O . ASP A 1 101 ? -14.397 11.483 2.000 1.00 77.12 101 ASP A O 1
ATOM 868 N N . GLU A 1 102 ? -14.150 11.355 -0.219 1.00 80.69 102 GLU A N 1
ATOM 869 C CA . GLU A 1 102 ? -15.298 10.472 -0.435 1.00 80.69 102 GLU A CA 1
ATOM 870 C C . GLU A 1 102 ? -15.093 9.103 0.221 1.00 80.69 102 GLU A C 1
ATOM 872 O O . GLU A 1 102 ? -16.023 8.568 0.826 1.00 80.69 102 GLU A O 1
ATOM 877 N N . LEU A 1 103 ? -13.879 8.540 0.146 1.00 78.75 103 LEU A N 1
ATOM 878 C CA . LEU A 1 103 ? -13.556 7.296 0.842 1.00 78.75 103 LEU A CA 1
ATOM 879 C C . LEU A 1 103 ? -13.734 7.479 2.351 1.00 78.75 103 LEU A C 1
ATOM 881 O O . LEU A 1 103 ? -14.400 6.660 2.977 1.00 78.75 103 LEU A O 1
ATOM 885 N N . PHE A 1 104 ? -13.206 8.559 2.930 1.00 78.00 104 PHE A N 1
ATOM 886 C CA . PHE A 1 104 ? -13.361 8.827 4.362 1.00 78.00 104 PHE A CA 1
ATOM 887 C C . PHE A 1 104 ? -14.824 8.991 4.775 1.00 78.00 104 PHE A C 1
ATOM 889 O O . PHE A 1 104 ? -15.244 8.375 5.752 1.00 78.00 104 PHE A O 1
ATOM 896 N N . GLN A 1 105 ? -15.622 9.715 3.987 1.00 80.62 105 GLN A N 1
ATOM 897 C CA . GLN A 1 105 ? -17.061 9.848 4.231 1.00 80.62 105 GLN A CA 1
ATOM 898 C C . GLN A 1 105 ? -17.766 8.488 4.254 1.00 80.62 105 GLN A C 1
ATOM 900 O O . GLN A 1 105 ? -18.624 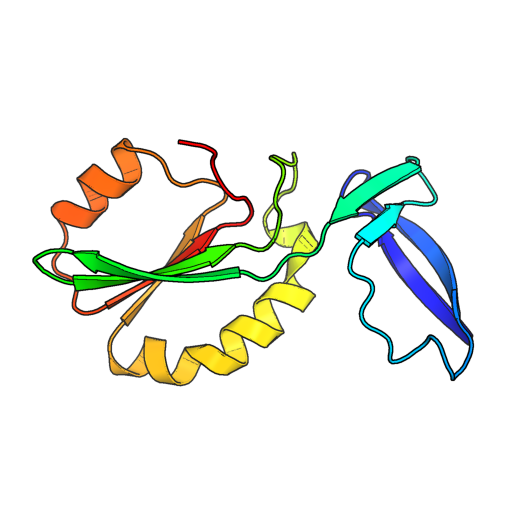8.253 5.102 1.00 80.62 105 GLN A O 1
ATOM 905 N N . VAL A 1 106 ? -17.403 7.572 3.351 1.00 79.94 106 VAL A N 1
ATOM 906 C CA . VAL A 1 106 ? -17.958 6.212 3.347 1.00 79.94 106 VAL A CA 1
ATOM 907 C C . VAL A 1 106 ? -17.487 5.416 4.566 1.00 79.94 106 VAL A C 1
ATOM 909 O O . VAL A 1 106 ? -18.295 4.717 5.177 1.00 79.94 106 VAL A O 1
ATOM 912 N N . LEU A 1 107 ? -16.212 5.523 4.950 1.00 77.81 107 LEU A N 1
ATOM 913 C CA . LEU A 1 107 ? -15.667 4.809 6.110 1.00 77.81 107 LEU A CA 1
ATOM 914 C C . LEU A 1 107 ? -16.310 5.258 7.428 1.00 77.81 107 LEU A C 1
ATOM 916 O O . LEU A 1 107 ? -16.584 4.407 8.272 1.00 77.81 107 LEU A O 1
ATOM 920 N N . ASP A 1 108 ? -16.632 6.543 7.575 1.00 75.31 108 ASP A N 1
ATOM 921 C CA . ASP A 1 108 ? -17.299 7.092 8.766 1.00 75.31 108 ASP A CA 1
ATOM 922 C C . ASP A 1 108 ? -18.731 6.566 8.964 1.00 75.31 108 ASP A C 1
ATOM 924 O O . ASP A 1 108 ? -19.243 6.508 10.092 1.00 75.31 108 ASP A O 1
ATOM 928 N N . LEU A 1 109 ? -19.395 6.162 7.876 1.00 78.56 109 LEU A N 1
ATOM 929 C CA . LEU A 1 109 ? -20.736 5.571 7.913 1.00 78.56 109 LEU A CA 1
ATOM 930 C C . LEU A 1 109 ? -20.721 4.103 8.357 1.00 78.56 109 LEU A C 1
ATOM 932 O O . LEU A 1 109 ? -21.752 3.565 8.773 1.00 78.56 109 LEU A O 1
ATOM 936 N N . LEU A 1 110 ? -19.568 3.447 8.272 1.00 75.69 110 LEU A N 1
ATOM 937 C CA . LEU A 1 110 ? -19.402 2.036 8.576 1.00 75.69 110 LEU A CA 1
ATOM 938 C C . LEU A 1 110 ? -18.906 1.850 10.018 1.00 75.69 110 LEU A C 1
ATOM 940 O O . LEU A 1 110 ? -18.180 2.666 10.583 1.00 75.69 110 LEU A O 1
ATOM 944 N N . LYS A 1 111 ? -19.335 0.762 10.665 1.00 69.69 111 LYS A N 1
ATOM 945 C CA . LYS A 1 111 ? -18.944 0.454 12.048 1.00 69.69 111 LYS A CA 1
ATOM 946 C C . LYS A 1 111 ? -17.703 -0.432 12.050 1.00 69.69 111 LYS A C 1
ATOM 948 O O . LYS A 1 111 ? -17.825 -1.645 11.901 1.00 69.69 111 LYS A O 1
ATOM 953 N N . PHE A 1 112 ? -16.540 0.172 12.263 1.00 71.06 112 PHE A N 1
ATOM 954 C CA . PHE A 1 112 ? -15.262 -0.531 12.372 1.00 71.06 112 PHE A CA 1
ATOM 955 C C . PHE A 1 112 ? -14.637 -0.355 13.757 1.00 71.06 112 PHE A C 1
ATOM 957 O O . PHE A 1 112 ? -14.872 0.648 14.421 1.00 71.06 112 PHE A O 1
ATOM 964 N N . SER A 1 113 ? -13.834 -1.330 14.181 1.00 71.44 113 SER A N 1
ATOM 965 C CA . SER A 1 113 ? -12.959 -1.243 15.360 1.00 71.44 113 SER A CA 1
ATOM 966 C C . SER A 1 113 ? -11.558 -0.762 14.969 1.00 71.44 113 SER A C 1
ATOM 968 O O . SER A 1 113 ? -11.032 0.190 15.541 1.00 71.44 113 SER A O 1
ATOM 970 N N . HIS A 1 114 ? -10.974 -1.388 13.946 1.00 79.75 114 HIS A N 1
ATOM 971 C CA . HIS A 1 114 ? -9.697 -1.009 13.345 1.00 79.75 114 HIS A CA 1
ATOM 972 C C . HIS A 1 114 ? -9.813 -1.071 11.822 1.00 79.75 114 HIS A C 1
ATOM 974 O O . HIS A 1 114 ? -10.381 -2.021 11.277 1.00 79.75 114 HIS A O 1
ATOM 980 N N . ILE A 1 115 ? -9.242 -0.088 11.133 1.00 83.25 115 ILE A N 1
ATOM 981 C CA . ILE A 1 115 ? -9.134 -0.078 9.673 1.00 83.25 115 ILE A CA 1
ATOM 982 C C . ILE A 1 115 ? -7.655 -0.039 9.315 1.00 83.25 115 ILE A C 1
ATOM 984 O O . ILE A 1 115 ? -6.932 0.851 9.752 1.00 83.25 115 ILE A O 1
ATOM 988 N N . TYR A 1 116 ? -7.214 -0.995 8.510 1.00 81.62 116 TYR A N 1
ATOM 989 C CA . TYR A 1 116 ? -5.872 -1.055 7.955 1.00 81.62 116 TYR A CA 1
ATOM 990 C C . TYR A 1 116 ? -5.956 -0.644 6.495 1.00 81.62 116 TYR A C 1
ATOM 992 O O . TYR A 1 116 ? -6.531 -1.367 5.685 1.00 81.62 116 TYR A O 1
ATOM 1000 N N . VAL A 1 117 ? -5.409 0.520 6.164 1.00 80.81 117 VAL A N 1
ATOM 1001 C CA . VAL A 1 117 ? -5.382 1.033 4.800 1.00 80.81 117 VAL A CA 1
ATOM 1002 C C . VAL A 1 117 ? -3.972 0.946 4.244 1.00 80.81 117 VAL A C 1
ATOM 1004 O O . VAL A 1 117 ? -3.030 1.540 4.773 1.00 80.81 117 VAL A O 1
ATOM 1007 N N . TYR A 1 118 ? -3.843 0.195 3.159 1.00 77.56 118 TYR A N 1
ATOM 1008 C CA . TYR A 1 118 ? -2.630 0.122 2.363 1.00 77.56 118 TYR A CA 1
ATOM 1009 C C . TYR A 1 118 ? -2.791 1.084 1.193 1.00 77.56 118 TYR A C 1
ATOM 1011 O O . TYR A 1 118 ? -3.549 0.810 0.263 1.00 77.56 118 TYR A O 1
ATOM 1019 N N . CYS A 1 119 ? -2.108 2.222 1.284 1.00 74.38 119 CYS A N 1
ATOM 1020 C CA . CYS A 1 119 ? -2.083 3.253 0.260 1.00 74.38 119 CYS A CA 1
ATOM 1021 C C . CYS A 1 119 ? -0.791 3.148 -0.525 1.00 74.38 119 CYS A C 1
ATOM 1023 O O . CYS A 1 119 ? 0.298 3.135 0.049 1.00 74.38 119 CYS A O 1
ATOM 1025 N N . LEU A 1 120 ? -0.894 3.134 -1.848 1.00 67.88 120 LEU A N 1
ATOM 1026 C CA . LEU A 1 120 ? 0.298 3.071 -2.683 1.00 67.88 120 LEU A CA 1
ATOM 1027 C C . LEU A 1 120 ? 1.127 4.355 -2.488 1.00 67.88 120 LEU A C 1
ATOM 1029 O O . LEU A 1 120 ? 2.330 4.280 -2.245 1.00 67.88 120 LEU A O 1
ATOM 1033 N N . TYR A 1 121 ? 0.488 5.526 -2.471 1.00 67.62 121 TYR A N 1
ATOM 1034 C CA . TYR A 1 121 ? 1.178 6.818 -2.411 1.00 67.62 121 TYR A CA 1
ATOM 1035 C C . TYR A 1 121 ? 0.727 7.713 -1.255 1.00 67.62 121 TYR A C 1
ATOM 1037 O O . TYR A 1 121 ? -0.423 7.695 -0.811 1.00 67.62 121 TYR A O 1
ATOM 1045 N N . VAL A 1 122 ? 1.666 8.536 -0.783 1.00 59.81 122 VAL A N 1
ATOM 1046 C CA . VAL A 1 122 ? 1.382 9.657 0.114 1.00 59.81 122 VAL A CA 1
ATOM 1047 C C . VAL A 1 122 ? 0.660 10.731 -0.692 1.00 59.81 122 VAL A C 1
ATOM 1049 O O . VAL A 1 122 ? 1.280 11.458 -1.467 1.00 59.81 122 VAL A O 1
ATOM 1052 N N . LEU A 1 123 ? -0.650 10.869 -0.501 1.00 51.22 123 LEU A N 1
ATOM 1053 C CA . LEU A 1 123 ? -1.326 12.094 -0.909 1.00 51.22 123 LEU A CA 1
ATOM 1054 C C . LEU A 1 123 ? -0.795 13.243 -0.058 1.00 51.22 123 LEU A C 1
ATOM 1056 O O . LEU A 1 123 ? -0.938 13.245 1.167 1.00 51.22 123 LEU A O 1
ATOM 1060 N N . LYS A 1 124 ? -0.182 14.228 -0.716 1.00 50.28 124 LYS A N 1
ATOM 1061 C CA . LYS A 1 124 ? -0.084 15.567 -0.142 1.00 50.28 124 LYS A CA 1
ATOM 1062 C C . LYS A 1 124 ? -1.501 16.130 -0.114 1.00 50.28 124 LYS A C 1
ATOM 1064 O O . LYS A 1 124 ? -1.990 16.584 -1.143 1.00 50.28 124 LYS A O 1
ATOM 1069 N N . ILE A 1 125 ? -2.143 16.014 1.043 1.00 42.91 125 ILE A N 1
ATOM 1070 C CA . ILE A 1 125 ? -3.259 16.883 1.419 1.00 42.91 125 ILE A CA 1
ATOM 1071 C C . ILE A 1 125 ? -2.680 18.281 1.653 1.00 42.91 125 ILE A C 1
ATOM 1073 O O . ILE A 1 125 ? -1.599 18.355 2.290 1.00 42.91 125 ILE A O 1
#

Nearest PDB structures (foldseek):
  4fva-assembly4_D  TM=4.760E-01  e=9.840E+00  Caenorhabditis elegans
  1ev5-assembly1_A-2  TM=3.978E-01  e=7.595E+00  Escherichia coli

Foldseek 3Di:
DWDWDQDQAPRDIDIDDDDPVCPPDDDQKDQDPPPRDIWGQDWDWDWDDDPQEIEIETEGGADQGPGDPVSQPVPVVVVCVVCVVVCVVFHDEDEDQDDDPVNVVVVVVDRGHYYYYYYHYDDPD

Secondary structure (DSSP, 8-state):
-EEEEE-TTT--EEEEE--HHHHTPPPSEEE-TTT--EEE---EEEEEEETTEEEEEEEEESS-----GGGGHHHHHHHHHHHHHHHHHH-EEEEESS--HHHHHHHHHS--SEEEEEEEE----

Organism: NCBI:txid61635

Sequence (125 aa):
MVIILRCLICNSIYYEKRDLRTLFRTKPSFRCQSCEKKYLNVCRYETIPIERFLLHRYYFFEEEVQFTIDAFDDHYLLFLQNTLEEILKNGTLIIVESLSDELFQVLDLLKFSHIYVYCLYVLKI

Solvent-accessible surface area (backbone atoms only — not comparable to full-atom values): 7458 Å² total; per-residue (Å²): 91,76,46,85,42,69,25,62,81,76,66,45,74,44,77,45,82,37,51,86,83,52,63,81,52,83,65,60,56,50,65,31,88,85,74,63,52,71,50,50,59,42,83,46,76,50,76,47,86,46,104,71,29,41,38,36,41,36,27,39,21,77,54,87,65,98,57,62,74,80,64,40,52,78,62,50,50,58,54,43,66,76,43,44,68,57,32,75,70,57,40,45,82,45,80,41,65,65,87,49,73,68,56,50,57,55,54,72,76,49,94,53,61,26,39,36,39,44,26,48,29,47,76,86,124

pLDDT: mean 72.03, std 8.88, range [42.91, 84.69]